Protein AF-J3AD29-F1 (afdb_monomer_lite)

Sequence (60 aa):
MSRAASIDAVPIDDDARDGRFQLVFAGGRYALVRFIAEHWVFSSGVPLPEHPTLYHPRKD

Structure (mmCIF, N/CA/C/O backbone):
data_AF-J3AD29-F1
#
_entry.id   AF-J3AD29-F1
#
loop_
_atom_site.group_PDB
_atom_site.id
_atom_site.type_symbol
_atom_site.label_atom_id
_atom_site.label_alt_id
_atom_site.label_comp_id
_atom_site.label_asym_id
_atom_site.label_entity_id
_atom_site.label_seq_id
_atom_site.pdbx_PDB_ins_code
_atom_site.Cartn_x
_atom_site.Cartn_y
_atom_site.Cartn_z
_atom_site.occupancy
_atom_site.B_iso_or_equiv
_atom_site.auth_seq_id
_atom_site.auth_comp_id
_atom_site.auth_asym_id
_atom_site.auth_atom_id
_atom_site.pdbx_PDB_model_num
ATOM 1 N N . MET A 1 1 ? -32.150 3.750 4.449 1.00 42.06 1 MET A N 1
ATOM 2 C CA . MET A 1 1 ? -30.799 3.338 4.885 1.00 42.06 1 MET A CA 1
ATOM 3 C C . MET A 1 1 ? -29.901 3.350 3.661 1.00 42.06 1 MET A C 1
ATOM 5 O O . MET A 1 1 ? -30.169 2.589 2.740 1.00 42.06 1 MET A O 1
ATOM 9 N N . SER A 1 2 ? -28.934 4.268 3.585 1.00 45.00 2 SER A N 1
ATOM 10 C CA . SER A 1 2 ? -27.984 4.289 2.466 1.00 45.00 2 SER A CA 1
ATOM 11 C C . SER A 1 2 ? -27.106 3.045 2.576 1.00 45.00 2 SER A C 1
ATOM 13 O O . SER A 1 2 ? -26.444 2.848 3.594 1.00 45.00 2 SER A O 1
ATOM 15 N N . ARG A 1 3 ? -27.180 2.154 1.586 1.00 46.94 3 ARG A N 1
ATOM 16 C CA . ARG A 1 3 ? -26.348 0.952 1.514 1.00 46.94 3 ARG A CA 1
ATOM 17 C C . ARG A 1 3 ? -24.923 1.446 1.279 1.00 46.94 3 ARG A C 1
ATOM 19 O O . ARG A 1 3 ? -24.631 1.922 0.188 1.00 46.94 3 ARG A O 1
ATOM 26 N N . ALA A 1 4 ? -24.082 1.420 2.314 1.00 55.72 4 ALA A N 1
ATOM 27 C CA . ALA A 1 4 ? -22.674 1.766 2.173 1.00 55.72 4 ALA A CA 1
ATOM 28 C C . ALA A 1 4 ? -22.105 0.943 1.012 1.00 55.72 4 ALA A C 1
ATOM 30 O O . ALA A 1 4 ? -22.271 -0.280 0.980 1.00 55.72 4 ALA A O 1
ATOM 31 N N . ALA A 1 5 ? -21.526 1.621 0.022 1.00 59.09 5 ALA A N 1
ATOM 32 C CA . ALA A 1 5 ? -20.830 0.949 -1.058 1.00 59.09 5 ALA A CA 1
ATOM 33 C C . ALA A 1 5 ? -19.711 0.119 -0.420 1.00 59.09 5 ALA A C 1
ATOM 35 O O . ALA A 1 5 ? -18.819 0.667 0.226 1.00 59.09 5 ALA A O 1
ATOM 36 N N . SER A 1 6 ? -19.815 -1.204 -0.533 1.00 69.25 6 SER A N 1
ATOM 37 C CA . SER A 1 6 ? -18.721 -2.096 -0.168 1.00 69.25 6 SER A CA 1
ATOM 38 C C . SER A 1 6 ? -17.565 -1.787 -1.107 1.00 69.25 6 SER A C 1
ATOM 40 O O . SER A 1 6 ? -17.748 -1.820 -2.324 1.00 69.25 6 SER A O 1
ATOM 42 N N . ILE A 1 7 ? -16.404 -1.442 -0.558 1.00 80.06 7 ILE A N 1
ATOM 43 C CA . ILE A 1 7 ? -15.188 -1.336 -1.357 1.00 80.06 7 ILE A CA 1
ATOM 44 C C . ILE A 1 7 ? -14.667 -2.758 -1.534 1.00 80.06 7 ILE A C 1
ATOM 46 O O . ILE A 1 7 ? -14.324 -3.412 -0.551 1.00 80.06 7 ILE A O 1
ATOM 50 N N . ASP A 1 8 ? -14.629 -3.234 -2.777 1.00 86.69 8 ASP A N 1
ATOM 51 C CA . ASP A 1 8 ? -14.002 -4.511 -3.115 1.00 86.69 8 ASP A CA 1
ATOM 52 C C . ASP A 1 8 ? -12.491 -4.368 -2.886 1.00 86.69 8 ASP A C 1
ATOM 54 O O . ASP A 1 8 ? -11.790 -3.782 -3.711 1.00 86.69 8 ASP A O 1
ATOM 58 N N . ALA A 1 9 ? -11.997 -4.821 -1.735 1.00 92.44 9 ALA A N 1
ATOM 59 C CA . ALA A 1 9 ? -10.575 -4.832 -1.415 1.00 92.44 9 ALA A CA 1
ATOM 60 C C . ALA A 1 9 ? -10.019 -6.252 -1.565 1.00 92.44 9 ALA A C 1
ATOM 62 O O . ALA A 1 9 ? -10.660 -7.223 -1.158 1.00 92.44 9 ALA A O 1
ATOM 63 N N . VAL A 1 10 ? -8.825 -6.366 -2.138 1.00 95.06 10 VAL A N 1
ATOM 64 C CA . VAL A 1 10 ? -8.127 -7.636 -2.373 1.00 95.06 10 VAL A CA 1
ATOM 65 C C . VAL A 1 10 ? -6.747 -7.605 -1.707 1.00 95.06 10 VAL A C 1
ATOM 67 O O . VAL A 1 10 ? -6.266 -6.517 -1.379 1.00 95.06 10 VAL A O 1
ATOM 70 N N . PRO A 1 11 ? -6.111 -8.761 -1.443 1.00 96.56 11 PRO A N 1
ATOM 71 C CA . PRO A 1 11 ? -4.752 -8.808 -0.908 1.00 96.56 11 PRO A CA 1
ATOM 72 C C . PRO A 1 11 ? -3.762 -8.030 -1.772 1.00 96.56 11 PRO A C 1
ATOM 74 O O . PRO A 1 11 ? -3.861 -8.064 -2.991 1.00 96.56 11 PRO A O 1
ATOM 77 N N . ILE A 1 12 ? -2.804 -7.351 -1.137 1.00 94.88 12 ILE A N 1
ATOM 78 C CA . ILE A 1 12 ? -1.691 -6.702 -1.845 1.00 94.88 12 ILE A CA 1
ATOM 79 C C . ILE A 1 12 ? -0.923 -7.755 -2.660 1.00 94.88 12 ILE A C 1
ATOM 81 O O . ILE A 1 12 ? -0.449 -8.749 -2.107 1.00 94.88 12 ILE A O 1
ATOM 85 N N . ASP A 1 13 ? -0.768 -7.491 -3.951 1.00 93.56 13 ASP A N 1
ATOM 86 C CA . ASP A 1 13 ? -0.032 -8.282 -4.936 1.00 93.56 13 ASP A CA 1
ATOM 87 C C . ASP A 1 13 ? 0.970 -7.389 -5.698 1.00 93.56 13 ASP A C 1
ATOM 89 O O . ASP A 1 13 ? 1.298 -6.281 -5.255 1.00 93.56 13 ASP A O 1
ATOM 93 N N . ASP A 1 14 ? 1.519 -7.884 -6.810 1.00 93.44 14 ASP A N 1
ATOM 94 C CA . ASP A 1 14 ? 2.468 -7.120 -7.626 1.00 93.44 14 ASP A CA 1
ATOM 95 C C . ASP A 1 14 ? 1.801 -5.941 -8.354 1.00 93.44 14 ASP A C 1
ATOM 97 O O . ASP A 1 14 ? 2.448 -4.909 -8.544 1.00 93.44 14 ASP A O 1
ATOM 101 N N . ASP A 1 15 ? 0.507 -6.029 -8.675 1.00 91.88 15 ASP A N 1
ATOM 102 C CA . ASP A 1 15 ? -0.247 -4.936 -9.304 1.00 91.88 15 ASP A CA 1
ATOM 103 C C . ASP A 1 15 ? -0.418 -3.761 -8.338 1.00 91.88 15 ASP A C 1
ATOM 105 O O . ASP A 1 15 ? -0.276 -2.599 -8.720 1.00 91.88 15 ASP A O 1
ATOM 109 N N . ALA A 1 16 ? -0.571 -4.041 -7.041 1.00 93.31 16 ALA A N 1
ATOM 110 C CA . ALA A 1 16 ? -0.509 -3.010 -6.013 1.00 93.31 16 ALA A CA 1
ATOM 111 C C . ALA A 1 16 ? 0.857 -2.283 -5.956 1.00 93.31 16 ALA A C 1
ATOM 113 O O . ALA A 1 16 ? 1.014 -1.295 -5.236 1.00 93.31 16 ALA A O 1
ATOM 114 N N . ARG A 1 17 ? 1.889 -2.748 -6.662 1.00 93.19 17 ARG A N 1
ATOM 115 C CA . ARG A 1 17 ? 3.221 -2.126 -6.691 1.00 93.19 17 ARG A CA 1
ATOM 116 C C . ARG A 1 17 ? 3.540 -1.464 -8.033 1.00 93.19 17 ARG A C 1
ATOM 118 O O . ARG A 1 17 ? 4.698 -1.136 -8.278 1.00 93.19 17 ARG A O 1
ATOM 125 N N . ASP A 1 18 ? 2.525 -1.181 -8.851 1.00 91.19 18 ASP A N 1
ATOM 126 C CA . ASP A 1 18 ? 2.638 -0.565 -10.185 1.00 91.19 18 ASP A CA 1
ATOM 127 C C . ASP A 1 18 ? 3.198 0.880 -10.214 1.00 91.19 18 ASP A C 1
ATOM 129 O O . ASP A 1 18 ? 3.447 1.443 -11.283 1.00 91.19 18 ASP A O 1
ATOM 133 N N . GLY A 1 19 ? 3.398 1.505 -9.050 1.00 88.69 19 GLY A N 1
ATOM 134 C CA . GLY A 1 19 ? 3.912 2.870 -8.908 1.00 88.69 19 GLY A CA 1
ATOM 135 C C . GLY A 1 19 ? 2.854 3.976 -8.930 1.00 88.69 19 GLY A C 1
ATOM 136 O O . GLY A 1 1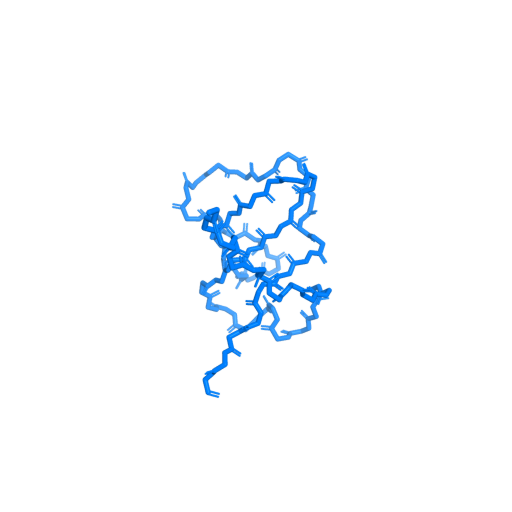9 ? 3.191 5.158 -8.772 1.00 88.69 19 GLY A O 1
ATOM 137 N N . ARG A 1 20 ? 1.572 3.635 -9.083 1.00 90.81 20 ARG A N 1
ATOM 138 C CA . ARG A 1 20 ? 0.451 4.580 -9.067 1.00 90.81 20 ARG A CA 1
ATOM 139 C C . ARG A 1 20 ? -0.106 4.757 -7.656 1.00 90.81 20 ARG A C 1
ATOM 141 O O . ARG A 1 20 ? 0.148 3.978 -6.743 1.00 90.81 20 ARG A O 1
ATOM 148 N N . PHE A 1 21 ? -0.874 5.834 -7.473 1.00 92.94 21 PHE A N 1
ATOM 149 C CA . PHE A 1 21 ? -1.638 6.021 -6.244 1.00 92.94 21 PHE A CA 1
ATOM 150 C C . PHE A 1 21 ? -2.889 5.145 -6.244 1.00 92.94 21 PHE A C 1
ATOM 152 O O . PHE A 1 21 ? -3.676 5.168 -7.197 1.00 92.94 21 PHE A O 1
ATOM 159 N N . GLN A 1 22 ? -3.094 4.450 -5.133 1.00 93.81 22 GLN A N 1
ATOM 160 C CA . GLN A 1 22 ? -4.225 3.567 -4.890 1.00 93.81 22 GLN A CA 1
ATOM 161 C C . GLN A 1 22 ? -4.626 3.582 -3.416 1.00 93.81 22 GLN A C 1
ATOM 163 O O . GLN A 1 22 ? -3.855 3.978 -2.537 1.00 93.81 22 GLN A O 1
ATOM 168 N N . LEU A 1 23 ? -5.854 3.154 -3.150 1.00 95.19 23 LEU A N 1
ATOM 169 C CA . LEU A 1 23 ? -6.385 3.054 -1.799 1.00 95.19 23 LEU A CA 1
ATOM 170 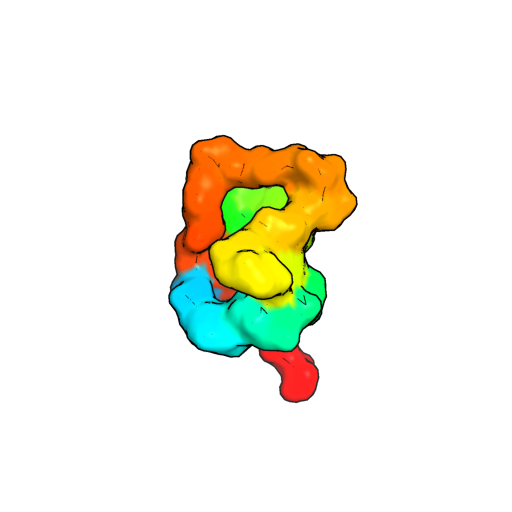C C . LEU A 1 23 ? -5.946 1.726 -1.174 1.00 95.19 23 LEU A C 1
ATOM 172 O O . LEU A 1 23 ? -6.228 0.669 -1.732 1.00 95.19 23 LEU A O 1
ATOM 176 N N . VAL A 1 24 ? -5.294 1.782 -0.014 1.00 95.50 24 VAL A N 1
ATOM 177 C CA . VAL A 1 24 ? -4.899 0.602 0.768 1.00 95.50 24 VAL A CA 1
ATOM 178 C C . VAL A 1 24 ? -5.529 0.605 2.151 1.00 95.50 24 VAL A C 1
ATOM 180 O O . VAL A 1 24 ? -5.922 1.659 2.654 1.00 95.50 24 VAL A O 1
ATOM 183 N N . PHE A 1 25 ? -5.585 -0.568 2.778 1.00 94.75 25 PHE A N 1
ATOM 184 C CA . PHE A 1 25 ? -6.218 -0.797 4.071 1.00 94.75 25 PHE A CA 1
ATOM 185 C C . PHE A 1 25 ? -5.284 -1.551 5.026 1.00 94.75 25 PHE A C 1
ATOM 187 O O . PHE A 1 25 ? -4.607 -2.502 4.630 1.00 94.75 25 PHE A O 1
ATOM 194 N N . ALA A 1 26 ? -5.279 -1.134 6.294 1.00 93.88 26 ALA A N 1
ATOM 195 C CA . ALA A 1 26 ? -4.564 -1.787 7.393 1.00 93.88 26 ALA A CA 1
ATOM 196 C C . ALA A 1 26 ? -5.295 -1.514 8.715 1.00 93.88 26 ALA A C 1
ATOM 198 O O . ALA A 1 26 ? -5.647 -0.363 8.980 1.00 93.88 26 ALA A O 1
ATOM 199 N N . GLY A 1 27 ? -5.543 -2.535 9.539 1.00 87.88 27 GLY A N 1
ATOM 200 C CA . GLY A 1 27 ? -6.086 -2.341 10.893 1.00 87.88 27 GLY A CA 1
ATOM 201 C C . GLY A 1 27 ? -7.397 -1.550 10.972 1.00 87.88 27 GLY A C 1
ATOM 202 O O . GLY A 1 27 ? -7.574 -0.728 11.868 1.00 87.88 27 GLY A O 1
ATOM 203 N N . GLY A 1 28 ? -8.293 -1.705 9.989 1.00 88.56 28 GLY A N 1
ATOM 204 C CA . GLY A 1 28 ? -9.546 -0.934 9.908 1.00 88.56 28 GLY A CA 1
ATOM 205 C C . GLY A 1 28 ? -9.382 0.534 9.486 1.00 88.56 28 GLY A C 1
ATOM 206 O O . GLY A 1 28 ? -10.354 1.287 9.482 1.00 88.56 28 GLY A O 1
ATOM 207 N N . ARG A 1 29 ? -8.170 0.954 9.115 1.00 91.75 29 ARG A N 1
ATOM 208 C CA . ARG A 1 29 ? -7.859 2.266 8.537 1.00 91.75 29 ARG A CA 1
ATOM 209 C C . ARG A 1 29 ? -7.579 2.133 7.047 1.00 91.75 29 ARG A C 1
ATOM 211 O O . ARG A 1 29 ? -7.306 1.041 6.550 1.00 91.75 29 ARG A O 1
ATOM 218 N N . TYR A 1 30 ? -7.609 3.263 6.352 1.00 93.31 30 TYR A N 1
ATOM 219 C CA . TYR A 1 30 ? -7.267 3.345 4.941 1.00 93.31 30 TYR A CA 1
ATOM 220 C C . TYR A 1 30 ? -6.410 4.572 4.648 1.00 93.31 30 TYR A C 1
ATOM 222 O O . TYR A 1 30 ? -6.472 5.575 5.361 1.00 93.31 30 TYR A O 1
ATOM 230 N N . ALA A 1 31 ? -5.607 4.488 3.593 1.00 94.94 31 ALA A N 1
ATOM 231 C CA . ALA A 1 31 ? -4.795 5.592 3.104 1.00 94.94 31 ALA A CA 1
ATOM 232 C C . ALA A 1 31 ? -4.615 5.497 1.589 1.00 94.94 31 ALA A C 1
ATOM 234 O O . ALA A 1 31 ? -4.665 4.410 1.015 1.00 94.94 31 ALA A O 1
ATOM 235 N N . LEU A 1 32 ? -4.372 6.638 0.948 1.00 95.44 32 LEU A N 1
ATOM 236 C CA . LEU A 1 32 ? -3.929 6.672 -0.439 1.00 95.44 32 LEU A CA 1
ATOM 237 C C . LEU A 1 32 ? -2.398 6.579 -0.465 1.00 95.44 32 LEU A C 1
ATOM 239 O O . LEU A 1 32 ? -1.706 7.405 0.140 1.00 95.44 32 LEU A O 1
ATOM 243 N N . VAL A 1 33 ? -1.868 5.571 -1.150 1.00 95.50 33 VAL A N 1
ATOM 244 C CA . VAL A 1 33 ? -0.428 5.283 -1.200 1.00 95.50 33 VAL A CA 1
ATOM 245 C C . VAL A 1 33 ? 0.016 4.964 -2.617 1.00 95.50 33 VAL A C 1
ATOM 247 O O . VAL A 1 33 ? -0.794 4.540 -3.435 1.00 95.50 33 VAL A O 1
ATOM 250 N N . ARG A 1 34 ? 1.308 5.128 -2.889 1.00 95.25 34 ARG A N 1
ATOM 251 C CA . ARG A 1 34 ? 1.983 4.575 -4.071 1.00 95.25 34 ARG A CA 1
ATOM 252 C C . ARG A 1 34 ? 3.243 3.829 -3.651 1.00 95.25 34 ARG A C 1
ATOM 254 O O . ARG A 1 34 ? 3.861 4.214 -2.658 1.00 95.25 34 ARG A O 1
ATOM 261 N N . PHE A 1 35 ? 3.642 2.806 -4.394 1.00 93.94 35 PHE A N 1
ATOM 262 C CA . PHE A 1 35 ? 4.887 2.079 -4.139 1.00 93.94 35 PHE A CA 1
ATOM 263 C C . PHE A 1 35 ? 6.037 2.655 -4.976 1.00 93.94 35 PHE A C 1
ATOM 265 O O . PHE A 1 35 ? 5.897 2.808 -6.183 1.00 93.94 35 PHE A O 1
ATOM 272 N N . ILE A 1 36 ? 7.168 3.008 -4.362 1.00 93.56 36 ILE A N 1
ATOM 273 C CA . ILE A 1 36 ? 8.361 3.521 -5.058 1.00 93.56 36 ILE A CA 1
ATOM 274 C C . ILE A 1 36 ? 9.602 2.937 -4.414 1.00 93.56 36 ILE A C 1
ATOM 276 O O . ILE A 1 36 ? 9.762 3.071 -3.205 1.00 93.56 36 ILE A O 1
ATOM 280 N N . ALA A 1 37 ? 10.496 2.380 -5.237 1.00 89.00 37 ALA A N 1
ATOM 281 C CA . ALA A 1 37 ? 11.818 1.916 -4.813 1.00 89.00 37 ALA A CA 1
ATOM 282 C C . ALA A 1 37 ? 11.754 1.128 -3.491 1.00 89.00 37 ALA A C 1
ATOM 284 O O . ALA A 1 37 ? 12.416 1.480 -2.524 1.00 89.00 37 ALA A O 1
ATOM 285 N N . GLU A 1 38 ? 10.892 0.107 -3.454 1.00 88.75 38 GLU A N 1
ATOM 286 C CA . GLU A 1 38 ? 10.689 -0.802 -2.313 1.00 88.75 38 GLU A CA 1
ATOM 287 C C . GLU A 1 38 ? 9.932 -0.231 -1.097 1.00 88.75 38 GLU A C 1
ATOM 289 O O . GLU A 1 38 ? 9.754 -0.921 -0.091 1.00 88.75 38 GLU A O 1
ATOM 294 N N . HIS A 1 39 ? 9.411 0.995 -1.184 1.00 91.38 39 HIS A N 1
ATOM 295 C CA . HIS A 1 39 ? 8.725 1.652 -0.071 1.00 91.38 39 HIS A CA 1
ATOM 296 C C . HIS A 1 39 ? 7.330 2.174 -0.430 1.00 91.38 39 HIS A C 1
ATOM 298 O O . HIS A 1 39 ? 7.064 2.634 -1.541 1.00 91.38 39 HIS A O 1
ATOM 304 N N . TRP A 1 40 ? 6.432 2.167 0.560 1.00 93.12 40 TRP A N 1
ATOM 305 C CA . TRP A 1 40 ? 5.118 2.803 0.464 1.00 93.12 40 TRP A CA 1
ATOM 306 C C . TRP A 1 40 ? 5.217 4.298 0.773 1.00 93.12 40 TRP A C 1
ATOM 308 O O . TRP A 1 40 ? 5.623 4.697 1.864 1.00 93.12 40 TRP A O 1
AT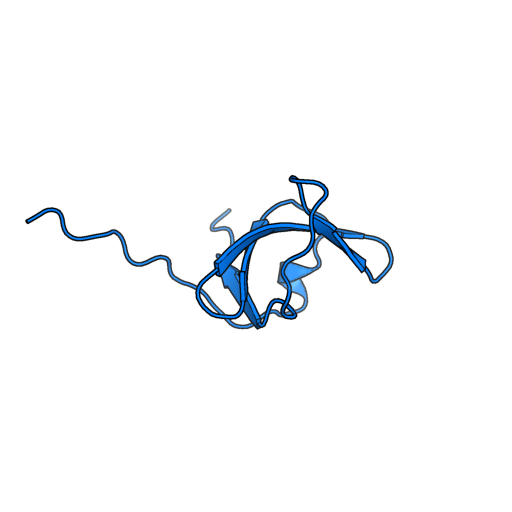OM 318 N N . VAL A 1 41 ? 4.792 5.130 -0.175 1.00 95.38 41 VAL A N 1
ATOM 319 C CA . VAL A 1 41 ? 4.716 6.586 -0.035 1.00 95.38 41 VAL A CA 1
ATOM 320 C C . VAL A 1 41 ? 3.259 6.990 0.167 1.00 95.38 41 VAL A C 1
ATOM 322 O O . VAL A 1 41 ? 2.429 6.827 -0.729 1.00 95.38 41 VAL A O 1
ATOM 325 N N . PHE A 1 42 ? 2.955 7.533 1.344 1.00 95.00 42 PHE A N 1
ATOM 326 C CA . PHE A 1 42 ? 1.610 7.940 1.749 1.00 95.00 42 PHE A CA 1
ATOM 327 C C . PHE A 1 42 ? 1.327 9.369 1.291 1.00 95.00 42 PHE A C 1
ATOM 329 O O . PHE A 1 42 ? 2.127 10.268 1.545 1.00 95.00 42 PHE A O 1
ATOM 336 N N . SER A 1 43 ? 0.176 9.607 0.657 1.00 94.38 43 SER A N 1
ATOM 337 C CA . SER A 1 43 ? -0.180 10.942 0.151 1.00 94.38 43 SER A CA 1
ATOM 338 C C . SER A 1 43 ? -0.306 11.993 1.260 1.00 94.38 43 SER A C 1
ATOM 340 O O . SER A 1 43 ? -0.131 13.179 1.007 1.00 94.38 43 SER A O 1
ATOM 342 N N . SER A 1 44 ? -0.611 11.563 2.487 1.00 93.62 44 SER A N 1
ATOM 343 C CA . SER A 1 44 ? -0.677 12.405 3.685 1.00 93.62 44 SER A CA 1
ATOM 344 C C . SER A 1 44 ? 0.697 12.742 4.275 1.00 93.62 44 SER A C 1
ATOM 346 O O . SER A 1 44 ? 0.776 13.567 5.180 1.00 93.62 44 SER A O 1
ATOM 348 N N . GLY A 1 45 ? 1.766 12.061 3.845 1.00 93.44 45 GLY A N 1
ATOM 349 C CA . GLY A 1 45 ? 3.078 12.088 4.498 1.00 93.44 45 GLY A CA 1
ATOM 350 C C . GLY A 1 45 ? 3.142 11.335 5.836 1.00 93.44 45 GLY A C 1
ATOM 351 O O . GLY A 1 45 ? 4.226 11.173 6.386 1.00 93.44 45 GLY A O 1
ATOM 352 N N . VAL A 1 46 ? 2.010 10.842 6.349 1.00 92.25 46 VAL A N 1
ATOM 353 C CA . VAL A 1 46 ? 1.925 10.101 7.614 1.00 92.25 46 VAL A CA 1
ATOM 354 C C . VAL A 1 46 ? 1.615 8.633 7.308 1.00 92.25 46 VAL A C 1
ATOM 356 O O . VAL A 1 46 ? 0.553 8.358 6.740 1.00 92.25 46 VAL A O 1
ATOM 359 N N . PRO A 1 47 ? 2.504 7.688 7.663 1.00 92.12 47 PRO A N 1
ATOM 360 C CA . PRO A 1 47 ? 2.271 6.272 7.416 1.00 92.12 47 PRO A CA 1
ATOM 361 C C . PRO A 1 47 ? 1.143 5.716 8.288 1.00 92.12 47 PRO A C 1
ATOM 363 O O . PRO A 1 47 ? 0.859 6.218 9.380 1.00 92.12 47 PRO A O 1
ATOM 366 N N . LEU A 1 48 ? 0.516 4.635 7.818 1.00 90.00 48 LEU A N 1
ATOM 367 C CA . LEU A 1 48 ? -0.353 3.830 8.671 1.00 90.00 48 LEU A CA 1
ATOM 368 C C . LEU A 1 48 ? 0.492 3.166 9.776 1.00 90.00 48 LEU A C 1
ATOM 370 O O . LEU A 1 48 ? 1.606 2.723 9.497 1.00 90.00 48 LEU A O 1
ATOM 374 N N . PRO A 1 49 ? -0.021 3.056 11.017 1.00 90.62 49 PRO A N 1
ATOM 375 C CA . PRO A 1 49 ? 0.688 2.357 12.095 1.00 90.62 49 PRO A CA 1
ATOM 376 C C . PRO A 1 49 ? 0.918 0.865 11.828 1.00 90.62 49 PRO A C 1
ATOM 378 O O . PRO A 1 49 ? 1.789 0.257 12.440 1.00 90.62 49 PRO A O 1
ATOM 381 N N . GLU A 1 50 ? 0.133 0.286 10.922 1.00 91.50 50 GLU A N 1
ATOM 382 C CA . GLU A 1 50 ? 0.213 -1.107 10.496 1.00 91.50 50 GLU A CA 1
ATOM 383 C C . GLU A 1 50 ? 0.567 -1.184 9.012 1.00 91.50 50 GLU A C 1
ATOM 385 O O . GLU A 1 50 ? 0.246 -0.281 8.231 1.00 91.50 50 GLU A O 1
ATOM 390 N N . HIS A 1 51 ? 1.206 -2.286 8.615 1.00 90.88 51 HIS A N 1
ATOM 391 C CA . HIS A 1 51 ? 1.511 -2.528 7.212 1.00 90.88 51 HIS A CA 1
ATOM 392 C C . HIS A 1 51 ? 0.216 -2.754 6.410 1.00 90.88 51 HIS A C 1
ATOM 394 O O . HIS A 1 51 ? -0.643 -3.512 6.867 1.00 90.88 51 HIS A O 1
ATOM 400 N N . PRO A 1 52 ? 0.066 -2.146 5.220 1.00 93.12 52 PRO A N 1
ATOM 401 C CA . PRO A 1 52 ? -1.060 -2.422 4.334 1.00 93.12 52 PRO A CA 1
ATOM 402 C C . PRO A 1 52 ? -1.167 -3.902 3.967 1.00 93.12 52 PRO A C 1
ATOM 404 O O . PRO A 1 52 ? -0.190 -4.501 3.528 1.00 93.12 52 PRO A O 1
ATOM 407 N N . THR A 1 53 ? -2.355 -4.486 4.112 1.00 95.56 53 THR A N 1
ATOM 408 C CA . THR A 1 53 ? -2.605 -5.896 3.759 1.00 95.56 53 THR A CA 1
ATOM 409 C C . THR A 1 53 ? -3.577 -6.053 2.601 1.00 95.56 53 THR A C 1
ATOM 411 O O . THR A 1 53 ? -3.512 -7.050 1.882 1.00 95.56 53 THR A O 1
ATOM 414 N N . LEU A 1 54 ? -4.448 -5.065 2.392 1.00 96.00 54 LEU A N 1
ATOM 415 C CA . LEU A 1 54 ? -5.419 -5.046 1.306 1.00 96.00 54 LEU A CA 1
ATOM 416 C C . LEU A 1 54 ? -5.309 -3.747 0.508 1.00 96.00 54 LEU A C 1
ATOM 418 O O . LEU A 1 54 ? -4.935 -2.704 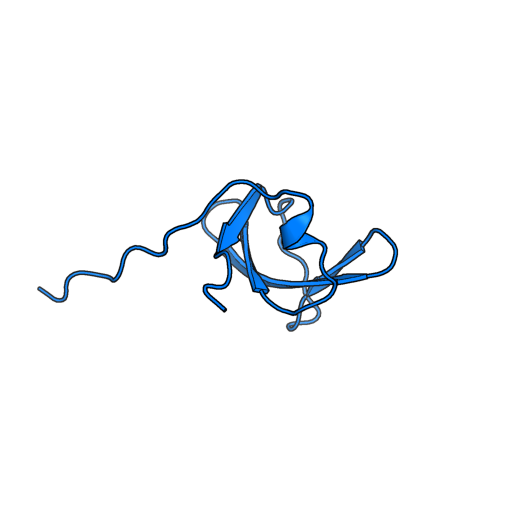1.052 1.00 96.00 54 LEU A O 1
ATOM 422 N N . TYR A 1 55 ? -5.714 -3.791 -0.754 1.00 95.75 55 TYR A N 1
ATOM 423 C CA . TYR A 1 55 ? -5.858 -2.620 -1.610 1.00 95.75 55 TYR A CA 1
ATOM 424 C C . TYR A 1 55 ? -7.143 -2.688 -2.433 1.00 95.75 55 TYR A C 1
ATOM 426 O O . TYR A 1 55 ? -7.725 -3.757 -2.612 1.00 95.75 55 TYR A O 1
ATOM 434 N N . HIS A 1 56 ? -7.621 -1.533 -2.891 1.00 94.62 56 HIS A N 1
ATOM 435 C CA . HIS A 1 56 ? -8.707 -1.464 -3.860 1.00 94.62 56 HIS A CA 1
ATOM 436 C C . HIS A 1 56 ? -8.112 -1.492 -5.276 1.00 94.62 56 HIS A C 1
ATOM 438 O O . HIS A 1 56 ? -7.498 -0.492 -5.671 1.00 94.62 56 HIS A O 1
ATOM 444 N N . PRO A 1 57 ? -8.275 -2.593 -6.033 1.00 90.69 57 PRO A N 1
ATOM 445 C CA . PRO A 1 57 ? -7.740 -2.687 -7.379 1.00 90.69 57 PRO A CA 1
ATOM 446 C C . PRO A 1 57 ? -8.463 -1.698 -8.284 1.00 90.69 57 PRO A C 1
ATOM 448 O O . PRO A 1 57 ? -9.686 -1.520 -8.215 1.00 90.69 57 PRO A O 1
ATOM 451 N N . ARG A 1 58 ? -7.694 -1.031 -9.141 1.00 80.62 58 ARG A N 1
ATOM 452 C CA . ARG A 1 58 ? -8.262 -0.165 -10.168 1.00 80.62 5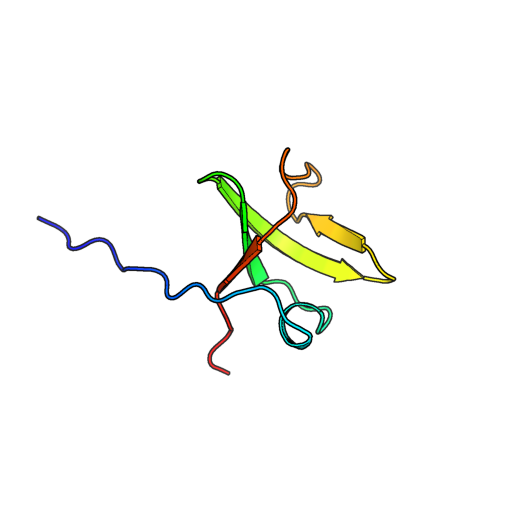8 ARG A CA 1
ATOM 453 C C . ARG A 1 58 ? -8.930 -1.045 -11.229 1.00 80.62 58 ARG A C 1
ATOM 455 O O . ARG A 1 58 ? -8.475 -2.143 -11.523 1.00 80.62 58 ARG A O 1
ATOM 462 N N . LYS A 1 59 ? -10.061 -0.571 -11.749 1.00 73.75 59 LYS A N 1
ATOM 463 C CA . LYS A 1 59 ? -10.785 -1.174 -12.875 1.00 73.75 59 LYS A CA 1
ATOM 464 C C . LYS A 1 59 ? -10.552 -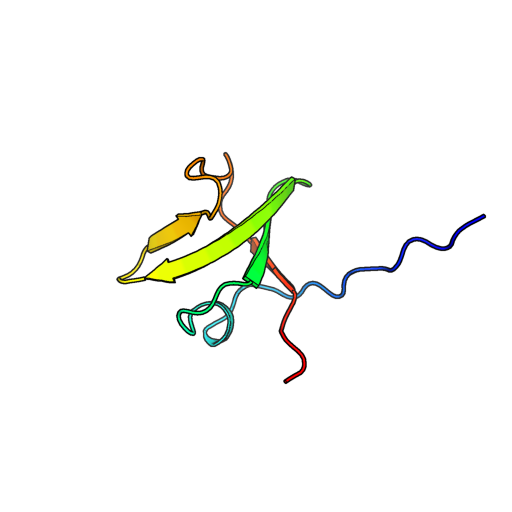0.283 -14.097 1.00 73.75 59 LYS A C 1
ATOM 466 O O . LYS A 1 59 ? -11.486 0.386 -14.534 1.00 73.75 59 LYS A O 1
ATOM 471 N N . ASP A 1 60 ? -9.298 -0.111 -14.505 1.00 65.50 60 ASP A N 1
ATOM 472 C CA . ASP A 1 60 ? -8.958 0.523 -15.786 1.00 65.50 60 ASP A CA 1
ATOM 473 C C . ASP A 1 60 ? -9.254 -0.395 -16.981 1.00 65.50 60 ASP A C 1
ATOM 475 O O . ASP A 1 60 ? -9.169 -1.635 -16.829 1.00 65.50 60 ASP A O 1
#

Radius of gyration: 11.87 Å; chains: 1; bounding box: 43×21×28 Å

Foldseek 3Di:
DPPPPDQPKDFDDVQQAVQDWWWFDDPNDIFTWYHDPNDTDTPVNDDDPGDTTITRDDPD

Secondary structure (DSSP, 8-state):
---------EE--SGGGSSS-EEEEETTEEEEEEEETTEEEETTS---SS---EE-----

pLDDT: mean 87.72, std 13.02, range [42.06, 96.56]